Protein AF-H8FVQ7-F1 (afdb_monomer)

pLDDT: mean 93.33, std 9.09, range [53.69, 98.25]

Organism: NCBI:txid1150626

InterPro domains:
  IPR006016 UspA [PF00582] (6-45)
  IPR014729 Rossmann-like alpha/beta/alpha sandwich fold [G3DSA:3.40.50.620] (1-46)

Secondary structure (DSSP, 8-state):
-----EEEEE----TTHHHHHHHHHHHHHHHT-EEEEE---PPPP-

Sequence (46 aa):
MSNCRVFLVVVDDTPEQPAALRYASRRARSTGGRVALLRVIEPTEF

Mean predicted aligned error: 4.16 Å

Structure (mmCIF, N/CA/C/O backbone):
data_AF-H8FVQ7-F1
#
_entry.id   AF-H8FVQ7-F1
#
loop_
_atom_site.group_PDB
_atom_site.id
_atom_site.type_symbol
_atom_site.label_atom_id
_atom_site.label_alt_id
_atom_site.label_comp_id
_atom_site.label_asym_id
_atom_site.label_entity_id
_atom_site.label_seq_id
_atom_site.pdbx_PDB_ins_code
_atom_site.Cartn_x
_atom_site.Cartn_y
_atom_site.Cartn_z
_atom_site.occupancy
_atom_site.B_iso_or_equiv
_atom_site.auth_seq_id
_atom_site.auth_comp_id
_atom_site.auth_asym_id
_atom_site.auth_atom_id
_atom_site.pdbx_PDB_model_num
ATOM 1 N N . MET A 1 1 ? -21.537 -9.625 4.563 1.00 53.69 1 MET A N 1
ATOM 2 C CA . MET A 1 1 ? -20.073 -9.483 4.405 1.00 53.69 1 MET A CA 1
ATOM 3 C C . MET A 1 1 ? -19.700 -8.067 4.804 1.00 53.69 1 MET A 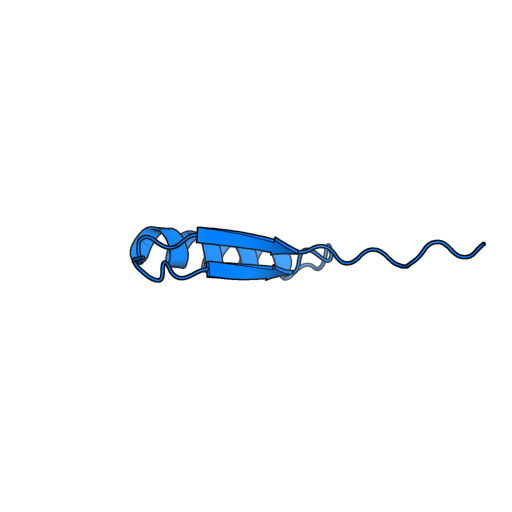C 1
ATOM 5 O O . MET A 1 1 ? -20.201 -7.133 4.193 1.00 53.69 1 MET A O 1
ATOM 9 N N . SER A 1 2 ? -18.913 -7.879 5.861 1.00 62.72 2 SER A N 1
ATOM 10 C CA . SER A 1 2 ? -18.379 -6.558 6.201 1.00 62.72 2 SER A CA 1
ATOM 11 C C . SER A 1 2 ? -17.415 -6.126 5.093 1.00 62.72 2 SER A C 1
ATOM 13 O O . SER A 1 2 ? -16.436 -6.817 4.819 1.00 62.72 2 SER A O 1
ATOM 15 N N . ASN A 1 3 ? -17.720 -5.018 4.413 1.00 75.44 3 ASN A N 1
ATOM 16 C CA . ASN A 1 3 ? -16.901 -4.484 3.324 1.00 75.44 3 ASN A CA 1
ATOM 17 C C . ASN A 1 3 ? -15.602 -3.887 3.899 1.00 75.44 3 ASN A C 1
ATOM 19 O O . ASN A 1 3 ? -15.511 -2.695 4.192 1.00 75.44 3 ASN A O 1
ATOM 23 N N . CYS A 1 4 ? -14.628 -4.754 4.175 1.00 84.56 4 CYS A N 1
ATOM 24 C CA . CYS A 1 4 ? -13.326 -4.387 4.717 1.00 84.56 4 CYS A CA 1
ATOM 25 C C . CYS A 1 4 ? -12.557 -3.558 3.674 1.00 84.56 4 CYS A C 1
ATOM 27 O O . CYS A 1 4 ? -12.429 -3.970 2.523 1.00 84.56 4 CYS A O 1
ATOM 29 N N . ARG A 1 5 ? -12.058 -2.375 4.062 1.00 94.62 5 ARG A N 1
ATOM 30 C CA . ARG A 1 5 ? -11.333 -1.480 3.147 1.00 94.62 5 ARG A CA 1
ATOM 31 C C . ARG A 1 5 ? -10.019 -2.118 2.702 1.00 94.62 5 ARG A C 1
ATOM 33 O O . ARG A 1 5 ? -9.226 -2.546 3.542 1.00 94.62 5 ARG A O 1
ATOM 40 N N . VAL A 1 6 ? -9.772 -2.107 1.396 1.00 96.31 6 VAL A N 1
ATOM 41 C CA . VAL A 1 6 ? -8.507 -2.536 0.795 1.00 96.31 6 VAL A CA 1
ATOM 42 C C . VAL A 1 6 ? -7.764 -1.312 0.271 1.00 96.31 6 VAL A C 1
ATOM 44 O O . VAL A 1 6 ? -8.328 -0.508 -0.466 1.00 96.31 6 VAL A O 1
ATOM 47 N N . PHE A 1 7 ? -6.501 -1.171 0.664 1.00 97.38 7 PHE A N 1
ATOM 48 C CA . PHE A 1 7 ? -5.581 -0.153 0.165 1.00 97.38 7 PHE A CA 1
ATOM 49 C C . 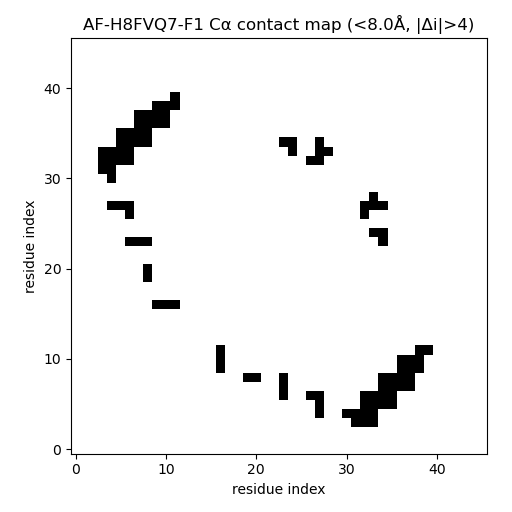PHE A 1 7 ? -4.664 -0.805 -0.871 1.00 97.38 7 PHE A C 1
ATOM 51 O O . PHE A 1 7 ? -3.803 -1.606 -0.505 1.00 97.38 7 PHE A O 1
ATOM 58 N N . LEU A 1 8 ? -4.875 -0.499 -2.151 1.00 97.75 8 LEU A N 1
ATOM 59 C CA . LEU A 1 8 ? -4.034 -0.986 -3.243 1.00 97.75 8 LEU A CA 1
ATOM 60 C C . LEU A 1 8 ? -2.769 -0.127 -3.350 1.00 97.75 8 LEU A C 1
ATOM 62 O O . LEU A 1 8 ? -2.864 1.096 -3.434 1.00 97.75 8 LEU A O 1
ATOM 66 N N . VAL A 1 9 ? -1.601 -0.764 -3.349 1.00 98.00 9 VAL A N 1
ATOM 67 C CA . VAL A 1 9 ? -0.294 -0.122 -3.532 1.00 98.00 9 VAL A CA 1
ATOM 68 C C . VAL A 1 9 ? 0.346 -0.682 -4.794 1.00 98.00 9 VAL A C 1
ATOM 70 O O . VAL A 1 9 ? 0.514 -1.896 -4.909 1.00 98.00 9 VAL A O 1
ATOM 73 N N . VAL A 1 10 ? 0.703 0.203 -5.725 1.00 96.44 10 VAL A N 1
ATOM 74 C CA . VAL A 1 10 ? 1.518 -0.150 -6.891 1.00 96.44 10 VAL A CA 1
ATOM 75 C C . VAL A 1 10 ? 2.972 -0.282 -6.444 1.00 96.44 10 VAL A C 1
ATOM 77 O O . VAL A 1 10 ? 3.474 0.549 -5.691 1.00 96.44 10 VAL A O 1
ATOM 80 N N . VAL A 1 11 ? 3.607 -1.373 -6.858 1.00 96.31 11 VAL A N 1
ATOM 81 C CA . VAL A 1 11 ? 4.991 -1.729 -6.553 1.00 96.31 11 VAL A CA 1
ATOM 82 C C . VAL A 1 11 ? 5.751 -1.710 -7.875 1.00 96.31 11 VAL A C 1
ATOM 84 O O . VAL A 1 11 ? 5.731 -2.687 -8.624 1.00 96.31 11 VAL A O 1
ATOM 87 N N . ASP A 1 12 ? 6.384 -0.586 -8.185 1.00 94.81 12 ASP A N 1
ATOM 88 C CA . ASP A 1 12 ? 7.037 -0.240 -9.457 1.00 94.81 12 ASP A CA 1
ATOM 89 C C . ASP A 1 12 ? 8.528 0.127 -9.290 1.00 94.81 12 ASP A C 1
ATOM 91 O O . ASP A 1 12 ? 9.152 0.608 -10.227 1.00 94.81 12 ASP A O 1
ATOM 95 N N . ASP A 1 13 ? 9.120 -0.161 -8.122 1.00 94.19 13 ASP A N 1
ATOM 96 C CA . ASP A 1 13 ? 10.521 0.129 -7.769 1.00 94.19 13 ASP A CA 1
ATOM 97 C C . ASP A 1 13 ? 10.891 1.623 -7.797 1.00 94.19 13 ASP A C 1
ATOM 99 O O . ASP A 1 13 ? 12.075 1.973 -7.779 1.00 94.19 1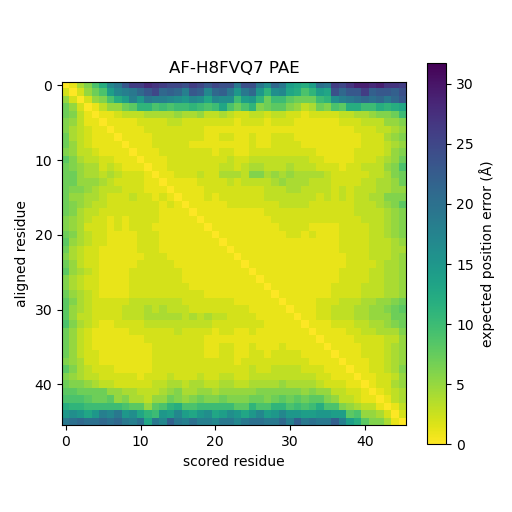3 ASP A O 1
ATOM 103 N N . THR A 1 14 ? 9.905 2.526 -7.780 1.00 95.81 14 THR A N 1
ATOM 104 C CA . THR A 1 14 ? 10.194 3.959 -7.702 1.00 95.81 14 THR A CA 1
ATOM 105 C C . THR A 1 14 ? 10.596 4.379 -6.281 1.00 95.81 14 THR A C 1
ATOM 107 O O . THR A 1 14 ? 10.240 3.722 -5.290 1.00 95.81 14 THR A O 1
ATOM 110 N N . PRO A 1 15 ? 11.309 5.512 -6.130 1.00 97.31 15 PRO A N 1
ATOM 111 C CA . PRO A 1 15 ? 11.661 6.057 -4.819 1.00 97.31 15 PRO A CA 1
ATOM 112 C C . PRO A 1 15 ? 10.459 6.340 -3.897 1.00 97.31 15 PRO A C 1
ATOM 114 O O . PRO A 1 15 ? 10.617 6.393 -2.676 1.00 97.31 15 PRO A O 1
ATOM 117 N N . GLU A 1 16 ? 9.255 6.516 -4.448 1.00 95.69 16 GLU A N 1
ATOM 118 C CA . GLU A 1 16 ? 8.027 6.828 -3.708 1.00 95.69 16 GLU A CA 1
ATOM 119 C C . GLU A 1 16 ? 7.352 5.587 -3.098 1.00 95.69 16 GLU A C 1
ATOM 121 O O . GLU A 1 16 ? 6.590 5.710 -2.129 1.00 95.69 16 GLU A O 1
ATOM 126 N N . GLN A 1 17 ? 7.646 4.384 -3.604 1.00 96.06 17 GLN A N 1
ATOM 127 C CA . GLN A 1 17 ? 7.036 3.125 -3.164 1.00 96.06 17 GLN A CA 1
ATOM 128 C C . GLN A 1 17 ? 7.076 2.916 -1.632 1.00 96.06 17 GLN A C 1
ATOM 130 O O . GLN A 1 17 ? 6.040 2.563 -1.049 1.00 96.06 17 GLN A O 1
ATOM 135 N N . PRO A 1 18 ? 8.194 3.166 -0.914 1.00 97.00 18 PRO A N 1
ATOM 136 C CA . PRO A 1 18 ? 8.231 3.022 0.542 1.00 97.00 18 PRO A CA 1
ATOM 137 C C . PRO A 1 18 ? 7.258 3.964 1.263 1.00 97.00 18 PRO A C 1
ATOM 139 O O . PRO A 1 18 ? 6.670 3.589 2.283 1.00 97.00 18 PRO A O 1
ATOM 142 N N . ALA A 1 19 ? 7.053 5.178 0.742 1.00 97.75 19 ALA A N 1
ATOM 143 C CA . ALA A 1 19 ? 6.116 6.138 1.315 1.00 97.75 19 ALA A CA 1
ATOM 144 C C . ALA A 1 19 ? 4.662 5.675 1.125 1.00 97.75 19 ALA A C 1
ATOM 146 O O . ALA A 1 19 ? 3.886 5.686 2.089 1.00 97.75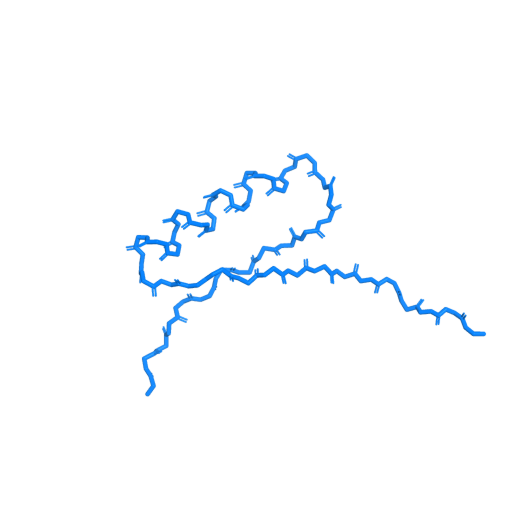 19 ALA A O 1
ATOM 147 N N . ALA A 1 20 ? 4.316 5.188 -0.072 1.00 97.56 20 ALA A N 1
ATOM 148 C CA . ALA A 1 20 ? 2.998 4.630 -0.374 1.00 97.56 20 ALA A CA 1
ATOM 149 C C . ALA A 1 20 ? 2.682 3.408 0.506 1.00 97.56 20 ALA A C 1
ATOM 151 O O . ALA A 1 20 ? 1.631 3.354 1.158 1.00 97.56 20 ALA A O 1
ATOM 152 N N . LEU A 1 21 ? 3.628 2.468 0.616 1.00 97.56 21 LEU A N 1
ATOM 153 C CA . LEU A 1 21 ? 3.485 1.278 1.453 1.00 97.56 21 LEU A CA 1
ATOM 154 C C . LEU A 1 21 ? 3.322 1.638 2.935 1.00 97.56 21 LEU A C 1
ATOM 156 O O . LEU A 1 21 ? 2.465 1.077 3.629 1.00 97.56 21 LEU A O 1
ATOM 160 N N . ARG A 1 22 ? 4.103 2.608 3.428 1.00 98.19 22 ARG A N 1
ATOM 161 C CA . ARG A 1 22 ? 4.017 3.087 4.81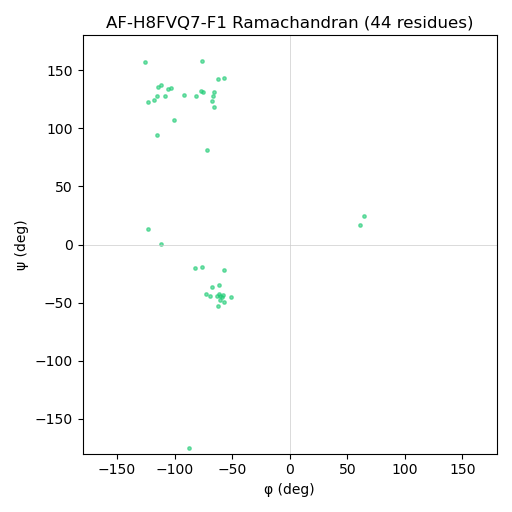3 1.00 98.19 22 ARG A CA 1
ATOM 162 C C . ARG A 1 22 ? 2.657 3.715 5.105 1.00 98.19 22 ARG A C 1
ATOM 164 O O . ARG A 1 22 ? 2.076 3.434 6.157 1.00 98.19 22 ARG A O 1
ATOM 171 N N . TYR A 1 23 ? 2.136 4.543 4.200 1.00 97.88 23 TYR A N 1
ATOM 172 C CA . TYR A 1 23 ? 0.810 5.143 4.343 1.00 97.88 23 TYR A CA 1
ATOM 173 C C . TYR A 1 23 ? -0.291 4.073 4.376 1.00 97.88 23 TYR A C 1
ATOM 175 O O . TYR A 1 23 ? -1.064 4.018 5.340 1.00 97.88 23 TYR A O 1
ATOM 183 N N . ALA A 1 24 ? -0.321 3.185 3.376 1.00 98.25 24 ALA A N 1
ATOM 184 C CA . ALA A 1 24 ? -1.327 2.132 3.258 1.00 98.25 24 ALA A CA 1
ATOM 185 C C . ALA A 1 24 ? -1.332 1.208 4.483 1.00 98.25 24 ALA A C 1
ATOM 187 O O . ALA A 1 24 ? -2.386 0.964 5.069 1.00 98.25 24 ALA A O 1
ATOM 188 N N . SER A 1 25 ? -0.152 0.786 4.947 1.00 98.19 25 SER A N 1
ATOM 189 C CA . SER A 1 25 ? -0.005 -0.074 6.129 1.00 98.19 25 SER A CA 1
ATOM 190 C C . SER A 1 25 ? -0.558 0.586 7.395 1.00 98.19 25 SER A C 1
ATOM 192 O O . SER A 1 25 ? -1.297 -0.035 8.164 1.00 98.19 25 SER A O 1
ATOM 194 N N . ARG A 1 26 ? -0.262 1.876 7.611 1.00 98.25 26 ARG A N 1
ATOM 195 C CA . ARG A 1 26 ? -0.785 2.625 8.768 1.00 98.25 26 ARG A CA 1
ATOM 196 C C . ARG A 1 26 ? -2.301 2.828 8.687 1.00 98.25 26 ARG A C 1
ATOM 198 O O . ARG A 1 26 ? -2.985 2.760 9.713 1.00 98.25 26 ARG A O 1
ATOM 205 N N . ARG A 1 27 ? -2.851 3.054 7.493 1.00 97.44 27 ARG A N 1
ATOM 206 C CA . ARG A 1 27 ? -4.301 3.219 7.295 1.00 97.44 27 ARG A CA 1
ATOM 207 C C . ARG A 1 27 ? -5.060 1.906 7.441 1.00 97.44 27 ARG A C 1
ATOM 209 O O . ARG A 1 27 ? -6.066 1.883 8.145 1.00 97.44 27 ARG A O 1
ATOM 216 N N . ALA A 1 28 ? -4.550 0.812 6.882 1.00 97.56 28 ALA A N 1
ATOM 217 C CA . ALA A 1 28 ? -5.104 -0.524 7.074 1.00 97.56 28 ALA A CA 1
ATOM 218 C C . ALA A 1 28 ? -5.151 -0.885 8.567 1.00 97.56 28 ALA A C 1
ATOM 220 O O . ALA A 1 28 ? -6.221 -1.195 9.087 1.00 97.56 28 ALA A O 1
ATOM 221 N N . ARG A 1 29 ? -4.038 -0.696 9.294 1.00 97.12 29 ARG A N 1
ATOM 222 C CA . ARG A 1 29 ? -3.975 -0.941 10.744 1.00 97.12 29 ARG A CA 1
ATOM 223 C C . ARG A 1 29 ? -4.984 -0.112 11.544 1.00 97.12 29 ARG A C 1
ATOM 225 O O . ARG A 1 29 ? -5.605 -0.642 12.456 1.00 97.12 29 ARG A O 1
ATOM 232 N N . SER A 1 30 ? -5.147 1.173 11.229 1.00 96.62 30 SER A N 1
ATOM 233 C CA . SER A 1 30 ? -6.061 2.061 11.974 1.00 96.62 30 SER A CA 1
ATOM 234 C C . SER A 1 30 ? -7.542 1.849 11.654 1.00 96.62 30 SER A C 1
ATOM 236 O 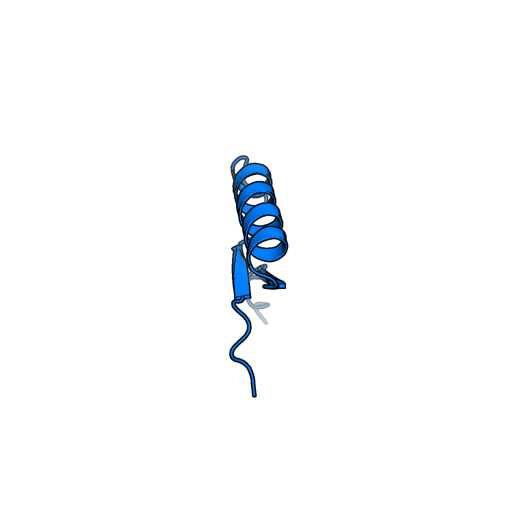O . SER A 1 30 ? -8.390 2.261 12.435 1.00 96.62 30 SER A O 1
ATOM 238 N N . THR A 1 31 ? -7.867 1.220 10.523 1.00 94.38 31 THR A N 1
ATOM 239 C CA . THR A 1 31 ? -9.257 1.041 10.064 1.00 94.38 31 THR A CA 1
ATOM 240 C C . THR A 1 31 ? -9.732 -0.411 10.086 1.00 94.38 31 THR A C 1
ATOM 242 O O . THR A 1 31 ? -10.863 -0.678 9.686 1.00 94.38 31 THR A O 1
ATOM 245 N N . GLY A 1 32 ? -8.884 -1.354 10.517 1.00 94.50 32 GLY A N 1
ATOM 246 C CA . GLY A 1 32 ? -9.157 -2.789 10.379 1.00 94.50 32 GLY A CA 1
ATOM 247 C C . GLY A 1 32 ? -9.213 -3.245 8.915 1.00 94.50 32 GLY A C 1
ATOM 248 O O . GLY A 1 32 ? -9.904 -4.209 8.595 1.00 94.50 32 GLY A O 1
ATOM 249 N N . GLY A 1 33 ? -8.546 -2.504 8.026 1.00 95.62 33 GLY A N 1
ATOM 250 C CA . GLY A 1 33 ? -8.447 -2.772 6.595 1.00 95.62 33 GLY A CA 1
ATOM 251 C C . GLY A 1 33 ? -7.294 -3.709 6.235 1.00 95.62 33 GLY A C 1
ATOM 252 O O . GLY A 1 33 ? -6.569 -4.208 7.096 1.00 95.62 33 GLY A O 1
ATOM 253 N N . ARG A 1 34 ? -7.091 -3.910 4.932 1.00 97.06 34 ARG A N 1
ATOM 254 C CA . ARG A 1 34 ? -6.009 -4.728 4.360 1.00 97.06 34 ARG A CA 1
ATOM 255 C C . ARG A 1 34 ? -5.206 -3.932 3.338 1.00 97.06 34 ARG A C 1
ATOM 257 O O . ARG A 1 34 ? -5.719 -2.981 2.752 1.00 97.06 34 ARG A O 1
ATOM 264 N N . VAL A 1 35 ? -3.964 -4.341 3.105 1.00 98.19 35 VAL A N 1
ATOM 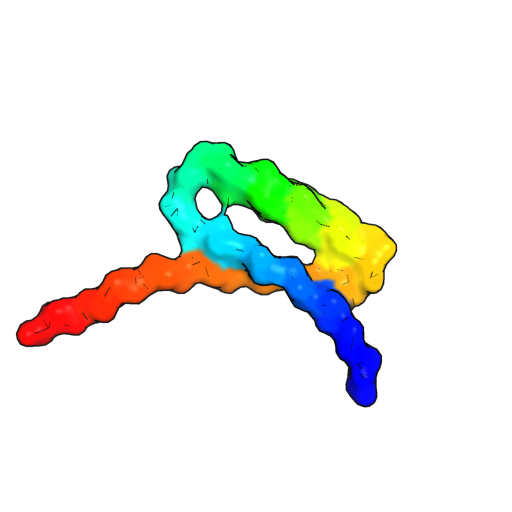265 C CA . VAL A 1 35 ? -3.127 -3.818 2.017 1.00 98.19 35 VAL A CA 1
ATOM 266 C C . VAL A 1 35 ? -3.049 -4.874 0.921 1.00 98.19 35 VAL A C 1
ATOM 268 O O . VAL A 1 35 ? -2.838 -6.047 1.223 1.00 98.19 35 VAL A O 1
ATOM 271 N N . ALA A 1 36 ? -3.228 -4.459 -0.329 1.00 98.00 36 ALA A N 1
ATOM 272 C CA . ALA A 1 36 ? -2.985 -5.279 -1.509 1.00 98.00 36 ALA A CA 1
ATOM 273 C C . ALA A 1 36 ? -1.816 -4.676 -2.292 1.00 98.00 36 ALA A C 1
ATOM 275 O O . ALA A 1 36 ? -1.762 -3.461 -2.472 1.00 98.00 36 ALA A O 1
ATOM 276 N N . LEU A 1 37 ? -0.888 -5.517 -2.741 1.00 97.94 37 LEU A N 1
ATOM 277 C CA . LEU A 1 37 ? 0.254 -5.103 -3.553 1.00 97.94 37 LEU A CA 1
ATOM 278 C C . LEU A 1 37 ? -0.007 -5.478 -5.010 1.00 97.94 37 LEU A C 1
ATOM 280 O O . LEU A 1 37 ? -0.437 -6.597 -5.283 1.00 97.94 37 LEU A O 1
ATOM 284 N N . LEU A 1 38 ? 0.262 -4.552 -5.927 1.00 97.56 38 LEU A N 1
ATOM 285 C CA . LEU A 1 38 ? 0.149 -4.760 -7.366 1.00 97.56 38 LEU A CA 1
ATOM 286 C C . LEU A 1 38 ? 1.485 -4.470 -8.036 1.00 97.56 38 LEU A C 1
ATOM 288 O O . LEU A 1 38 ? 1.986 -3.353 -7.962 1.00 97.56 38 LEU A O 1
ATOM 292 N N . ARG A 1 39 ? 2.007 -5.458 -8.754 1.00 96.31 39 ARG A N 1
ATOM 293 C CA . ARG A 1 39 ? 3.068 -5.277 -9.740 1.00 96.31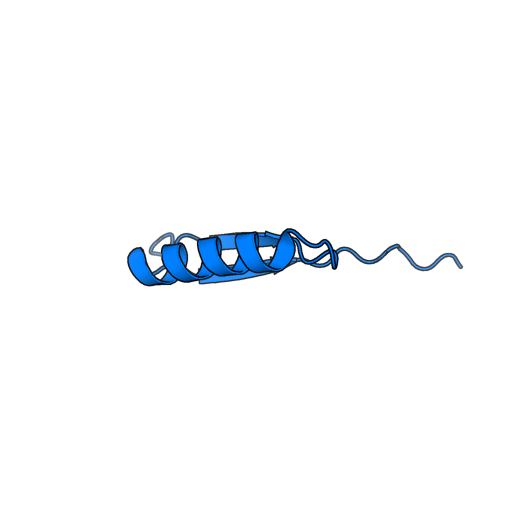 39 ARG A CA 1
ATOM 294 C C . ARG A 1 39 ? 2.501 -5.627 -11.108 1.00 96.31 39 ARG A C 1
ATOM 296 O O . ARG A 1 39 ? 1.916 -6.695 -11.272 1.00 96.31 39 ARG A O 1
ATOM 303 N N . VAL A 1 40 ? 2.661 -4.718 -12.060 1.00 94.75 40 VAL A N 1
ATOM 304 C CA . VAL A 1 40 ? 2.337 -4.964 -13.465 1.00 94.75 40 VAL A CA 1
ATOM 305 C C . VAL A 1 40 ? 3.604 -5.477 -14.135 1.00 94.75 40 VAL A C 1
ATOM 307 O O . VAL A 1 40 ? 4.666 -4.883 -13.977 1.00 94.75 40 VAL A O 1
ATOM 310 N N . ILE A 1 41 ? 3.491 -6.605 -14.828 1.00 94.12 41 ILE A N 1
ATOM 311 C CA . ILE A 1 41 ? 4.563 -7.182 -15.638 1.00 94.12 41 ILE A CA 1
ATOM 312 C C . ILE A 1 41 ? 4.128 -7.055 -17.093 1.00 94.12 41 ILE A C 1
ATOM 314 O O . ILE A 1 41 ? 2.954 -7.279 -17.402 1.00 94.12 41 ILE A O 1
ATOM 318 N N . GLU A 1 42 ? 5.054 -6.671 -17.965 1.00 91.31 42 GLU A N 1
ATOM 319 C CA . GLU A 1 42 ? 4.787 -6.602 -19.398 1.00 91.31 42 GLU A CA 1
ATOM 320 C C . GLU A 1 42 ? 4.432 -7.998 -19.945 1.00 91.31 42 GLU A C 1
ATOM 322 O O . GLU A 1 42 ? 4.988 -9.002 -19.483 1.00 91.31 42 GLU A O 1
ATOM 327 N N . PRO A 1 43 ? 3.489 -8.100 -20.899 1.00 92.81 43 PRO A N 1
ATOM 328 C CA . PRO A 1 43 ? 3.200 -9.363 -21.563 1.00 92.81 43 PRO A CA 1
ATOM 329 C C . PRO A 1 43 ? 4.463 -9.933 -22.215 1.00 92.81 43 PRO A C 1
ATOM 331 O O . PRO A 1 43 ? 5.268 -9.193 -22.773 1.00 92.81 43 PRO A O 1
ATOM 334 N N . THR A 1 44 ? 4.623 -11.254 -22.190 1.00 92.81 44 THR A N 1
ATOM 335 C CA . THR A 1 44 ? 5.661 -11.907 -22.994 1.00 92.81 44 THR A CA 1
ATOM 336 C C . THR A 1 44 ? 5.318 -11.753 -24.476 1.00 92.81 44 THR A C 1
ATOM 338 O O . THR A 1 44 ? 4.233 -12.159 -24.893 1.00 92.81 44 THR A O 1
ATOM 341 N N . GLU A 1 45 ? 6.226 -11.178 -25.263 1.00 87.00 45 GLU A N 1
ATOM 342 C CA . GLU A 1 45 ? 6.150 -11.234 -26.725 1.00 87.00 45 GLU A CA 1
ATOM 343 C C . GLU A 1 45 ? 6.577 -12.639 -27.192 1.00 87.00 45 GLU A C 1
ATOM 345 O O . GLU A 1 45 ? 7.584 -13.167 -26.713 1.00 87.00 45 GLU A O 1
ATOM 350 N N . PHE A 1 46 ? 5.782 -13.261 -28.071 1.00 74.25 46 PHE A N 1
ATOM 351 C CA . PHE A 1 46 ? 6.049 -14.577 -28.671 1.00 74.25 46 PHE A CA 1
ATOM 352 C C . PHE A 1 46 ? 6.432 -14.434 -30.141 1.00 74.25 46 PHE A C 1
ATOM 354 O O . PHE A 1 46 ? 5.754 -13.645 -30.840 1.00 74.25 46 PHE A O 1
#

Radius of gyration: 13.48 Å; Cα contacts (8 Å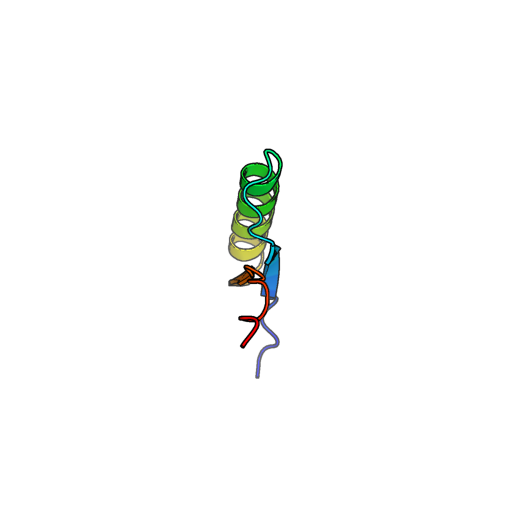, |Δi|>4): 51; chains: 1; bounding box: 32×21×41 Å

Solvent-accessible surface area (backbone atoms only — not comparable to full-atom values): 3003 Å² total; per-residue (Å²): 130,84,87,65,54,70,38,79,37,71,57,78,87,50,92,58,38,66,58,53,51,53,50,36,50,54,50,14,67,76,67,73,30,41,72,44,82,42,69,91,77,82,80,84,87,129

Nearest PDB structures (foldseek):
  2pfs-assembly1_A-2  TM=7.264E-01  e=2.705E-01  Nitrosomonas europaea ATCC 19718
  6k1x-assembly1_A  TM=6.607E-01  e=4.105E-01  Rhodothermus marinus DSM 4252
  4hw8-assembly1_B  TM=6.289E-01  e=5.421E-01  Staphylococcus aureus subsp. aureus NCTC 8325
  1nu0-assembly1_A  TM=6.037E-01  e=1.249E+00  Escherichia coli
  4kq9-assembly1_A  TM=5.361E-01  e=3.305E+00  Conexibacter woesei DSM 14684

Foldseek 3Di:
DPPADEQEQEDDPDPCRVVSVVVRVVVCVVRVHYYDYDYDDDDDDD